Protein AF-A0A935UN39-F1 (afdb_monomer_lite)

Structure (mmCIF, N/CA/C/O backbone):
data_AF-A0A935UN39-F1
#
_entry.id   AF-A0A935UN39-F1
#
loop_
_atom_site.group_PDB
_atom_site.id
_atom_site.type_symbol
_atom_site.label_atom_id
_atom_site.label_alt_id
_atom_site.label_comp_id
_atom_site.label_asym_id
_atom_site.label_entity_id
_atom_site.label_seq_id
_atom_site.pdbx_PDB_ins_code
_atom_site.Cartn_x
_atom_site.Cartn_y
_atom_site.Cartn_z
_atom_site.occupancy
_atom_site.B_iso_or_equiv
_atom_site.auth_seq_id
_atom_site.auth_comp_id
_atom_site.auth_asym_id
_atom_site.auth_atom_id
_atom_site.pdbx_PDB_model_num
ATOM 1 N N . MET A 1 1 ? -9.196 13.225 15.434 1.00 46.97 1 MET A N 1
ATOM 2 C CA . MET A 1 1 ? -9.357 11.767 15.256 1.00 46.97 1 MET A CA 1
ATOM 3 C C . MET A 1 1 ? -9.999 11.229 16.526 1.00 46.97 1 MET A C 1
ATOM 5 O O . MET A 1 1 ? -9.312 11.095 17.531 1.00 46.97 1 MET A O 1
ATOM 9 N N . SER A 1 2 ? -11.322 11.069 16.525 1.00 36.28 2 SER A N 1
ATOM 10 C CA . SER A 1 2 ? -12.083 10.578 17.681 1.00 36.28 2 SER A CA 1
ATOM 11 C C . SER A 1 2 ? -11.952 9.056 17.777 1.00 36.28 2 SER A C 1
ATOM 13 O O . SER A 1 2 ? -11.966 8.368 16.763 1.00 36.28 2 SER A O 1
ATOM 15 N N . GLY A 1 3 ? -11.770 8.533 18.991 1.00 50.97 3 GLY A N 1
ATOM 16 C CA . GLY A 1 3 ? -11.340 7.156 19.277 1.00 50.97 3 GLY A CA 1
ATOM 17 C C . GLY A 1 3 ? -12.344 6.027 19.003 1.00 50.97 3 GLY A C 1
ATOM 18 O O . GLY A 1 3 ? -12.228 4.984 19.638 1.00 50.97 3 GLY A O 1
ATOM 19 N N . THR A 1 4 ? -13.304 6.213 18.097 1.00 61.84 4 THR A N 1
ATOM 20 C CA . THR A 1 4 ? -14.332 5.216 17.738 1.00 61.84 4 THR A CA 1
ATOM 21 C C . THR A 1 4 ? -14.426 4.920 16.244 1.00 61.84 4 THR A C 1
ATOM 23 O O . THR A 1 4 ? -15.093 3.958 15.878 1.00 61.84 4 THR A O 1
ATOM 26 N N . ASP A 1 5 ? -13.747 5.685 15.388 1.00 87.81 5 ASP A N 1
ATOM 27 C CA . ASP A 1 5 ? -13.796 5.450 13.945 1.00 87.81 5 ASP A CA 1
ATOM 28 C C . ASP A 1 5 ? -12.646 4.533 13.518 1.00 87.81 5 ASP A C 1
ATOM 30 O O . ASP A 1 5 ? -11.470 4.789 13.804 1.00 87.81 5 ASP A O 1
ATOM 34 N N . HIS A 1 6 ? -12.998 3.431 12.856 1.00 92.88 6 HIS A N 1
ATOM 35 C CA . HIS A 1 6 ? -12.035 2.544 12.215 1.00 92.88 6 HIS A CA 1
ATOM 36 C C . HIS A 1 6 ? -11.387 3.264 11.017 1.00 92.88 6 HIS A C 1
ATOM 38 O O . HIS A 1 6 ? -12.080 4.008 10.316 1.00 92.88 6 HIS A O 1
ATOM 44 N N . PRO A 1 7 ? -10.081 3.062 10.751 1.00 94.12 7 PRO A N 1
ATOM 45 C CA . PRO A 1 7 ? -9.471 3.514 9.507 1.00 94.12 7 PRO A CA 1
ATOM 46 C C . PRO A 1 7 ? -10.233 2.930 8.316 1.00 94.12 7 PRO A C 1
ATOM 48 O O . PRO A 1 7 ? -10.644 1.772 8.350 1.00 94.12 7 PRO A O 1
ATOM 51 N N . THR A 1 8 ? -10.420 3.720 7.264 1.00 95.62 8 THR A N 1
ATOM 52 C CA . THR A 1 8 ? -11.003 3.211 6.020 1.00 95.62 8 THR A CA 1
ATOM 53 C C . THR A 1 8 ? -10.043 2.228 5.347 1.00 95.62 8 THR A C 1
ATOM 55 O O . THR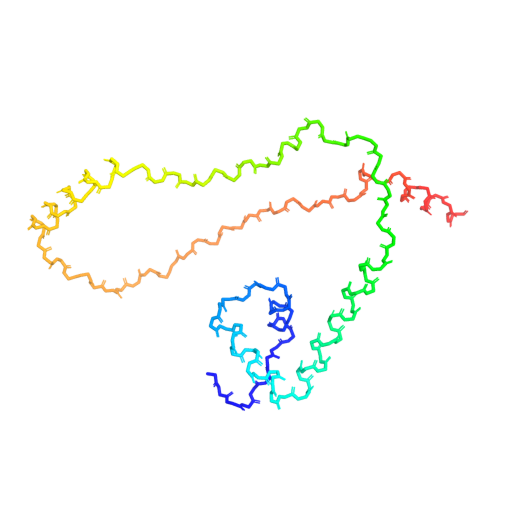 A 1 8 ? -8.828 2.296 5.556 1.00 95.62 8 THR A O 1
ATOM 58 N N . GLY A 1 9 ? -10.575 1.337 4.504 1.00 93.75 9 GLY A N 1
ATOM 59 C CA . GLY A 1 9 ? -9.769 0.343 3.784 1.00 93.75 9 GLY A CA 1
ATOM 60 C C . GLY A 1 9 ? -8.620 0.966 2.983 1.00 93.75 9 GLY A C 1
ATOM 61 O O . GLY A 1 9 ? -7.487 0.501 3.076 1.00 93.75 9 GLY A O 1
ATOM 62 N N . ASP A 1 10 ? -8.869 2.088 2.299 1.00 96.38 10 ASP A N 1
ATOM 63 C CA . ASP A 1 10 ? -7.839 2.815 1.538 1.00 96.38 10 ASP A CA 1
ATOM 64 C C . ASP A 1 10 ? -6.679 3.287 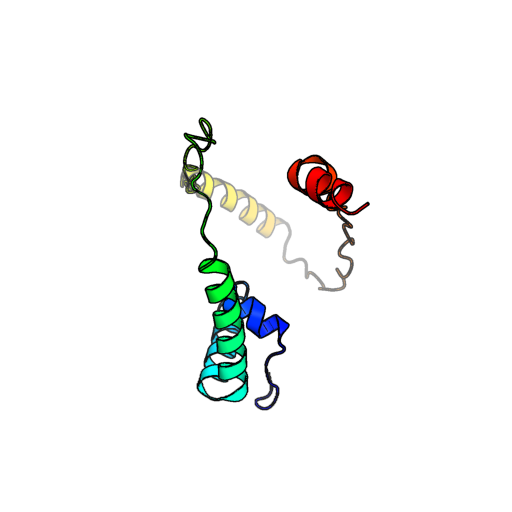2.433 1.00 96.38 10 ASP A C 1
ATOM 66 O O . ASP A 1 10 ? -5.516 3.250 2.038 1.00 96.38 10 ASP A O 1
ATOM 70 N N . VAL A 1 11 ? -6.974 3.691 3.675 1.00 96.94 11 VAL A N 1
ATOM 71 C CA . VAL A 1 11 ? -5.953 4.121 4.643 1.00 96.94 11 VAL A CA 1
ATOM 72 C C . VAL A 1 11 ? -5.139 2.930 5.150 1.00 96.94 11 VAL A C 1
ATOM 74 O O . VAL A 1 11 ? -3.930 3.062 5.341 1.00 96.94 11 VAL A O 1
ATOM 77 N N . LEU A 1 12 ? -5.759 1.762 5.350 1.00 97.00 12 LEU A N 1
ATOM 78 C CA . LEU A 1 12 ? -5.039 0.531 5.704 1.00 97.00 12 LEU A CA 1
ATOM 79 C C . LEU A 1 12 ? -4.135 0.049 4.561 1.00 97.00 12 LEU A C 1
ATOM 81 O O . LEU A 1 12 ? -3.012 -0.388 4.819 1.00 97.00 12 LEU A O 1
ATOM 85 N N . GLN A 1 13 ? -4.588 0.175 3.312 1.00 97.06 13 GLN A N 1
ATOM 86 C CA . GLN A 1 13 ? -3.771 -0.107 2.130 1.00 97.06 13 GLN A CA 1
ATOM 87 C C . GLN A 1 13 ? -2.581 0.851 2.039 1.00 97.06 13 GLN A C 1
ATOM 89 O O . GLN A 1 13 ? -1.442 0.390 2.045 1.00 97.06 13 GLN A O 1
ATOM 94 N N . ALA A 1 14 ? -2.822 2.165 2.097 1.00 97.19 14 ALA A N 1
ATOM 95 C CA . ALA A 1 14 ? -1.761 3.174 2.091 1.00 97.19 14 ALA A CA 1
ATOM 96 C C . ALA A 1 14 ? -0.759 2.975 3.243 1.00 97.19 14 ALA A C 1
ATOM 98 O O . ALA A 1 14 ? 0.446 3.152 3.069 1.00 97.19 14 ALA A O 1
ATOM 99 N N . TYR A 1 15 ? -1.231 2.557 4.424 1.00 97.94 15 TYR A N 1
ATOM 100 C CA . TYR A 1 15 ? -0.359 2.184 5.537 1.00 97.94 15 TYR A CA 1
ATOM 101 C C . TYR A 1 15 ? 0.537 0.983 5.191 1.00 97.94 15 TYR A C 1
ATOM 103 O O . TYR A 1 15 ? 1.743 1.033 5.430 1.00 97.94 15 TYR A O 1
ATOM 111 N N . ARG A 1 16 ? -0.026 -0.078 4.597 1.00 97.25 16 ARG A N 1
ATOM 112 C CA . ARG A 1 16 ? 0.698 -1.297 4.189 1.00 97.25 16 ARG A CA 1
ATOM 113 C C . ARG A 1 16 ? 1.668 -1.060 3.027 1.00 97.25 16 ARG A C 1
ATOM 115 O O . ARG A 1 16 ? 2.691 -1.742 2.944 1.00 97.25 16 ARG A O 1
ATOM 122 N N . ASP A 1 17 ? 1.358 -0.121 2.140 1.00 96.44 17 ASP A N 1
ATOM 123 C CA . ASP A 1 17 ? 2.230 0.312 1.044 1.00 96.44 17 ASP A CA 1
ATOM 124 C C . ASP A 1 17 ? 3.311 1.316 1.496 1.00 96.44 17 ASP A C 1
ATOM 126 O O . ASP A 1 17 ? 4.282 1.538 0.776 1.00 96.44 17 ASP A O 1
ATOM 130 N N . GLY A 1 18 ? 3.209 1.859 2.717 1.00 97.38 18 GLY A N 1
ATOM 131 C CA . GLY A 1 18 ? 4.166 2.830 3.258 1.00 97.38 18 GLY A CA 1
ATOM 132 C C . GLY A 1 18 ? 3.985 4.248 2.707 1.00 97.38 18 GLY A C 1
ATOM 133 O O . GLY A 1 18 ? 4.923 5.041 2.736 1.00 97.38 18 GLY A O 1
ATOM 134 N N . GLU A 1 19 ? 2.792 4.569 2.209 1.00 98.12 19 GLU A N 1
ATOM 135 C CA . GLU A 1 19 ? 2.460 5.845 1.559 1.00 98.12 19 GLU A CA 1
ATOM 136 C C . GLU A 1 19 ? 1.931 6.907 2.536 1.00 98.12 19 GLU A C 1
ATOM 138 O O . GLU A 1 19 ? 1.711 8.058 2.160 1.00 98.12 19 GLU A O 1
ATOM 143 N N . LEU A 1 20 ? 1.717 6.541 3.803 1.00 96.94 20 LEU A N 1
ATOM 144 C CA . LEU A 1 20 ? 1.279 7.480 4.831 1.00 96.94 20 LEU A CA 1
ATOM 145 C C . LEU A 1 20 ? 2.447 8.274 5.422 1.00 96.94 20 LEU A C 1
ATOM 147 O O . LEU A 1 20 ? 3.509 7.730 5.722 1.00 96.94 20 LEU A O 1
ATOM 151 N N . GLU A 1 21 ? 2.190 9.549 5.717 1.00 97.06 21 GLU A N 1
ATOM 152 C CA . GLU A 1 21 ? 3.073 10.371 6.548 1.00 97.06 21 GLU A CA 1
ATOM 153 C C . GLU A 1 21 ? 3.335 9.701 7.915 1.00 97.06 21 GLU A C 1
ATOM 155 O O . GLU A 1 21 ? 2.423 9.082 8.484 1.00 97.06 21 GLU A O 1
ATOM 160 N N . PRO A 1 22 ? 4.534 9.857 8.513 1.00 96.69 22 PRO A N 1
ATOM 161 C CA . PRO A 1 22 ? 4.927 9.110 9.712 1.00 96.69 22 PRO A CA 1
ATOM 162 C C . PRO A 1 22 ? 3.967 9.261 10.900 1.00 96.69 22 PRO A C 1
ATOM 164 O O . PRO A 1 22 ? 3.724 8.307 11.641 1.00 96.69 22 PRO A O 1
ATOM 167 N N . SER A 1 23 ? 3.391 10.451 11.081 1.00 93.25 23 SER A N 1
ATOM 168 C CA . SER A 1 23 ? 2.424 10.729 12.149 1.00 93.25 23 SER A CA 1
ATOM 169 C C . SER A 1 23 ? 1.097 9.989 11.945 1.00 93.25 23 SER A C 1
ATOM 171 O O . SER A 1 23 ? 0.540 9.445 12.901 1.00 93.25 23 SER A O 1
ATOM 173 N N . ALA A 1 24 ? 0.610 9.913 10.703 1.00 94.06 24 ALA A N 1
ATOM 174 C CA . ALA A 1 24 ? -0.595 9.172 10.346 1.00 94.06 24 ALA A CA 1
ATOM 175 C C . ALA A 1 24 ? -0.364 7.658 10.457 1.00 94.06 24 ALA A C 1
ATOM 177 O O . ALA A 1 24 ? -1.180 6.953 11.057 1.00 94.06 24 ALA A O 1
ATOM 178 N N . ALA A 1 25 ? 0.784 7.172 9.974 1.00 97.00 25 ALA A N 1
ATOM 179 C CA . ALA A 1 25 ? 1.181 5.772 10.092 1.00 97.00 25 ALA A CA 1
ATOM 180 C C . ALA A 1 25 ? 1.258 5.319 11.560 1.00 97.00 25 ALA A C 1
ATOM 182 O O . ALA A 1 25 ? 0.747 4.254 11.908 1.00 97.00 25 ALA A O 1
ATOM 183 N N . ALA A 1 26 ? 1.820 6.148 12.448 1.00 96.88 26 ALA A N 1
ATOM 184 C CA . ALA A 1 26 ? 1.856 5.867 13.883 1.00 96.88 26 ALA A CA 1
ATOM 185 C C . ALA A 1 26 ? 0.447 5.766 14.498 1.00 96.88 26 ALA A C 1
ATOM 187 O O . ALA A 1 26 ? 0.198 4.903 15.342 1.00 96.88 26 ALA A O 1
ATOM 188 N N . GLY A 1 27 ? -0.492 6.608 14.052 1.00 95.69 27 GLY A N 1
ATOM 189 C CA . GLY A 1 27 ? -1.893 6.549 14.474 1.00 95.69 27 GLY A CA 1
ATOM 190 C C . GLY A 1 27 ? -2.581 5.242 14.067 1.00 95.69 27 GLY A C 1
ATOM 191 O O . GLY A 1 27 ? -3.209 4.590 14.906 1.00 95.69 27 GLY A O 1
ATOM 192 N N . VAL A 1 28 ? -2.414 4.827 12.807 1.00 96.56 28 VAL A N 1
ATOM 193 C CA . VAL A 1 28 ? -2.953 3.558 12.286 1.00 96.56 28 VAL A CA 1
ATOM 194 C C . VAL A 1 28 ? -2.326 2.362 13.006 1.00 96.56 28 VAL A C 1
ATOM 196 O O . VAL A 1 28 ? -3.052 1.472 13.455 1.00 96.56 28 VAL A O 1
ATOM 199 N N . ALA A 1 29 ? -1.007 2.375 13.216 1.00 97.12 29 ALA A N 1
ATOM 200 C CA . ALA A 1 29 ? -0.298 1.334 13.958 1.00 97.12 29 ALA A CA 1
ATOM 201 C C . ALA A 1 29 ? -0.821 1.204 15.399 1.00 97.12 29 ALA A C 1
ATOM 203 O O . ALA A 1 29 ? -1.132 0.106 15.865 1.00 97.12 29 ALA A O 1
ATOM 204 N N . ALA A 1 30 ? -0.994 2.332 16.097 1.00 96.31 30 ALA A N 1
ATOM 205 C CA . ALA A 1 30 ? -1.541 2.350 17.449 1.00 96.31 30 ALA A CA 1
ATOM 206 C C . ALA A 1 30 ? -2.991 1.832 17.501 1.00 96.31 30 ALA A C 1
ATOM 208 O O . ALA A 1 30 ? -3.367 1.164 18.467 1.00 96.31 30 ALA A O 1
ATOM 209 N N . HIS A 1 31 ? -3.803 2.124 16.478 1.00 95.81 31 HIS A N 1
ATOM 210 C CA . HIS A 1 31 ? -5.161 1.596 16.361 1.00 95.81 31 HIS A CA 1
ATOM 211 C C . HIS A 1 31 ? -5.157 0.075 16.133 1.00 95.81 31 HIS A C 1
ATOM 213 O O . HIS A 1 31 ? -5.819 -0.643 16.880 1.00 95.81 31 HIS A O 1
ATOM 219 N N . CYS A 1 32 ? -4.364 -0.440 15.188 1.00 95.88 32 CYS A N 1
ATOM 220 C CA . CYS A 1 32 ? -4.243 -1.884 14.917 1.00 95.88 32 CYS A CA 1
ATOM 221 C C . CYS A 1 32 ? -3.665 -2.670 16.112 1.00 95.88 32 CYS A C 1
ATOM 223 O O . CYS A 1 32 ? -3.978 -3.847 16.320 1.00 95.88 32 CYS A O 1
ATOM 225 N N . GLY A 1 33 ? -2.873 -2.007 16.961 1.00 96.06 33 GLY A N 1
ATOM 226 C CA . GLY A 1 33 ? -2.416 -2.560 18.236 1.00 96.06 33 GLY A CA 1
ATOM 227 C C . GLY A 1 33 ? -3.548 -2.837 19.234 1.00 96.06 33 GLY A C 1
ATOM 228 O O . GLY A 1 33 ? -3.414 -3.724 20.072 1.00 96.06 33 GLY A O 1
ATOM 229 N N . ARG A 1 34 ? -4.684 -2.132 19.131 1.00 95.56 34 ARG A N 1
ATOM 230 C CA . ARG A 1 34 ? -5.826 -2.255 20.059 1.00 95.56 34 ARG A CA 1
ATOM 231 C C . ARG A 1 34 ? -7.094 -2.838 19.431 1.00 95.56 34 ARG A C 1
ATOM 233 O O . ARG A 1 34 ? -7.945 -3.326 20.164 1.00 95.56 34 ARG A O 1
ATOM 240 N N . CYS A 1 35 ? -7.232 -2.782 18.109 1.00 96.88 35 CYS A N 1
ATOM 241 C CA . CYS A 1 35 ? -8.413 -3.243 17.387 1.00 96.88 35 CYS A CA 1
ATOM 242 C C . CYS A 1 35 ? -8.128 -4.535 16.612 1.00 96.88 35 CYS A C 1
ATOM 244 O O . CYS A 1 35 ? -7.353 -4.531 15.655 1.00 96.88 35 CYS A O 1
ATOM 246 N N . GLU A 1 36 ? -8.792 -5.627 16.996 1.00 96.81 36 GLU A N 1
ATOM 247 C CA . GLU A 1 36 ? -8.639 -6.932 16.338 1.00 96.81 36 GLU A CA 1
ATOM 248 C C . GLU A 1 36 ? -9.171 -6.930 14.897 1.00 96.81 36 GLU A C 1
ATOM 250 O O . GLU A 1 36 ? -8.547 -7.508 14.014 1.00 96.81 36 GLU A O 1
ATOM 255 N N . ALA A 1 37 ? -10.279 -6.225 14.634 1.00 96.00 37 ALA A N 1
ATOM 256 C CA . ALA A 1 37 ? -10.879 -6.156 13.300 1.00 96.00 37 ALA A CA 1
ATOM 257 C C . ALA A 1 37 ? -9.922 -5.528 12.272 1.00 96.00 37 ALA A C 1
ATOM 259 O O . ALA A 1 37 ? -9.628 -6.141 11.250 1.00 96.00 37 ALA A O 1
ATOM 260 N N . CYS A 1 38 ? -9.353 -4.359 12.590 1.00 97.06 38 CYS A N 1
ATOM 261 C CA . CYS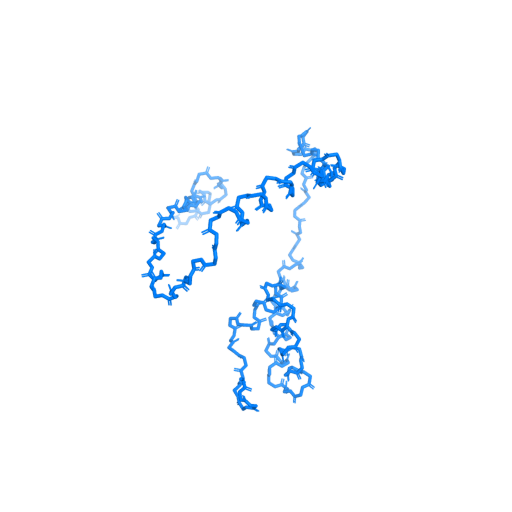 A 1 38 ? -8.388 -3.685 11.713 1.00 97.06 38 CYS A CA 1
ATOM 262 C C . CYS A 1 38 ? -7.101 -4.496 11.530 1.00 97.06 38 CYS A C 1
ATOM 264 O O . CYS A 1 38 ? -6.496 -4.474 10.461 1.00 97.06 38 CYS A O 1
ATOM 266 N N . ARG A 1 39 ? -6.676 -5.237 12.562 1.00 97.19 39 ARG A N 1
ATOM 267 C CA . ARG A 1 39 ? -5.516 -6.130 12.465 1.00 97.19 39 ARG A CA 1
ATOM 268 C C . ARG A 1 39 ? -5.786 -7.311 11.533 1.00 97.19 39 ARG A C 1
ATOM 270 O O . ARG A 1 39 ? -4.910 -7.669 10.750 1.00 97.19 39 ARG A O 1
ATOM 277 N N . SER A 1 40 ? -6.980 -7.901 11.610 1.00 97.75 40 SER A N 1
ATOM 278 C CA . SER A 1 40 ? -7.396 -8.980 10.711 1.00 97.75 40 SER A CA 1
ATOM 279 C C . SER A 1 40 ? -7.431 -8.500 9.263 1.00 97.75 40 SER A C 1
ATOM 281 O O . SER A 1 40 ? -6.843 -9.144 8.400 1.00 97.75 40 SER A O 1
ATOM 283 N N . GLU A 1 41 ? -8.040 -7.341 9.011 1.00 97.12 41 GLU A N 1
ATOM 284 C CA . GLU A 1 41 ? -8.120 -6.752 7.671 1.00 97.12 41 GLU A CA 1
ATOM 285 C C . GLU A 1 41 ? -6.727 -6.475 7.086 1.00 97.12 41 GLU A C 1
ATOM 287 O O . GLU A 1 41 ? -6.435 -6.842 5.948 1.00 97.12 41 GLU A O 1
ATOM 292 N N . LEU A 1 42 ? -5.815 -5.926 7.893 1.00 97.38 42 LEU A N 1
ATOM 293 C CA . LEU A 1 42 ? -4.430 -5.717 7.481 1.00 97.38 42 LEU A CA 1
ATOM 294 C C . LEU A 1 42 ? -3.704 -7.039 7.171 1.00 97.38 42 LEU A C 1
ATOM 296 O O . LEU A 1 42 ? -2.983 -7.131 6.178 1.00 97.38 42 LEU A O 1
ATOM 300 N N . SER A 1 43 ? -3.933 -8.088 7.966 1.00 97.38 43 SER A N 1
ATOM 301 C CA . SER A 1 43 ? -3.368 -9.419 7.708 1.00 97.38 43 SER A CA 1
ATOM 302 C C . SER A 1 43 ? -3.906 -10.054 6.420 1.00 97.38 43 SER A C 1
ATOM 304 O O . SER A 1 43 ? -3.176 -10.763 5.716 1.00 97.38 43 SER A O 1
ATOM 306 N N . ASP A 1 44 ? -5.170 -9.793 6.086 1.00 97.06 44 ASP A N 1
ATOM 307 C CA . ASP A 1 44 ? -5.781 -10.247 4.840 1.00 97.06 44 ASP A CA 1
ATOM 308 C C . ASP A 1 44 ? -5.134 -9.557 3.630 1.00 97.06 44 ASP A C 1
ATOM 310 O O . ASP A 1 44 ? -4.766 -10.240 2.669 1.00 97.06 44 ASP A O 1
ATOM 314 N N . LEU A 1 45 ? -4.879 -8.244 3.710 1.00 96.19 45 LEU A N 1
ATOM 315 C CA . LEU A 1 45 ? -4.119 -7.507 2.691 1.00 96.19 45 LEU A CA 1
ATOM 316 C C . LEU A 1 45 ? -2.708 -8.094 2.500 1.00 96.19 45 LEU A C 1
ATOM 318 O O . LEU A 1 45 ? -2.284 -8.359 1.373 1.00 96.19 45 LEU A O 1
ATOM 322 N N . GLU A 1 46 ? -1.989 -8.375 3.589 1.00 95.38 46 GLU A N 1
ATOM 323 C CA . GLU A 1 46 ? -0.668 -9.020 3.536 1.00 95.38 46 GLU A CA 1
ATOM 324 C C . GLU A 1 46 ? -0.718 -10.430 2.933 1.00 95.38 46 GLU A C 1
ATOM 326 O O . GLU A 1 46 ? 0.239 -10.885 2.298 1.00 95.38 46 GLU A O 1
ATOM 331 N N . ARG A 1 47 ? -1.810 -11.171 3.148 1.00 95.81 47 ARG A N 1
ATOM 332 C CA . ARG A 1 47 ? -1.990 -12.505 2.563 1.00 95.81 47 ARG A CA 1
ATOM 333 C C . ARG A 1 47 ? -2.111 -12.424 1.047 1.00 95.81 47 ARG A C 1
ATOM 335 O O . ARG A 1 47 ? -1.474 -13.222 0.365 1.00 95.81 47 ARG A O 1
ATOM 342 N N . VAL A 1 48 ? -2.860 -11.454 0.525 1.00 93.62 48 VAL A N 1
ATOM 343 C CA . VAL A 1 48 ? -2.975 -11.232 -0.924 1.00 93.62 48 VAL A CA 1
ATOM 344 C C . VAL A 1 48 ? -1.605 -10.938 -1.534 1.00 93.62 48 VAL A C 1
ATOM 346 O O . VAL A 1 48 ? -1.219 -11.583 -2.506 1.00 93.62 48 VAL A O 1
ATOM 349 N N . VAL A 1 49 ? -0.830 -10.033 -0.929 1.00 91.31 49 VAL A N 1
ATOM 350 C CA . VAL A 1 49 ? 0.519 -9.693 -1.412 1.00 91.31 49 VAL A CA 1
ATOM 351 C C . VAL A 1 49 ? 1.441 -10.911 -1.407 1.00 91.31 49 VAL A C 1
ATOM 353 O O . VAL A 1 49 ? 2.158 -11.139 -2.381 1.00 91.31 49 VAL A O 1
ATOM 356 N N . ARG A 1 50 ? 1.401 -11.731 -0.350 1.00 91.25 50 ARG A N 1
ATOM 357 C CA . ARG A 1 50 ? 2.177 -12.980 -0.287 1.00 91.25 50 ARG A CA 1
ATOM 358 C C . ARG A 1 50 ? 1.821 -13.934 -1.421 1.00 91.25 50 ARG A C 1
ATOM 360 O O . ARG A 1 50 ? 2.718 -14.370 -2.129 1.00 91.25 50 ARG A O 1
ATOM 367 N N . LEU A 1 51 ? 0.531 -14.170 -1.660 1.00 92.00 51 LEU A N 1
ATOM 368 C CA . LEU A 1 51 ? 0.080 -15.033 -2.757 1.00 92.00 51 LEU A CA 1
ATOM 369 C C . LEU A 1 51 ? 0.553 -14.534 -4.128 1.00 92.00 51 LEU A C 1
ATOM 371 O O . LEU A 1 51 ? 0.915 -15.340 -4.980 1.00 92.00 51 LEU A O 1
ATOM 375 N N . LEU A 1 52 ? 0.568 -13.215 -4.340 1.00 89.56 52 LEU A N 1
ATOM 376 C CA . LEU A 1 52 ? 1.078 -12.614 -5.575 1.00 89.56 52 LEU A CA 1
ATOM 377 C C . LEU A 1 52 ? 2.603 -12.720 -5.691 1.00 89.56 52 LEU A C 1
ATOM 379 O O . LEU A 1 52 ? 3.120 -12.890 -6.791 1.00 89.56 52 LEU A O 1
ATOM 383 N N . THR A 1 53 ? 3.317 -12.638 -4.571 1.00 87.06 53 THR A N 1
ATOM 384 C CA . THR A 1 53 ? 4.785 -12.731 -4.529 1.00 87.06 53 THR A CA 1
ATOM 385 C C . THR A 1 53 ? 5.268 -14.174 -4.705 1.00 87.06 53 THR A C 1
ATOM 387 O O . THR A 1 53 ? 6.347 -14.399 -5.247 1.00 87.06 53 THR A O 1
ATOM 390 N N . ASP A 1 54 ? 4.452 -15.154 -4.312 1.00 85.94 54 ASP A N 1
ATOM 391 C CA . ASP A 1 54 ? 4.721 -16.585 -4.501 1.00 85.94 54 ASP A CA 1
ATOM 392 C C . ASP A 1 54 ? 4.561 -17.042 -5.964 1.00 85.94 54 ASP A C 1
ATOM 394 O O . ASP A 1 54 ? 4.969 -18.151 -6.331 1.00 85.94 54 ASP A O 1
ATOM 398 N N . VAL A 1 55 ? 3.991 -16.203 -6.836 1.00 85.50 55 VAL A N 1
ATOM 399 C CA . VAL A 1 55 ? 3.955 -16.478 -8.274 1.00 85.50 55 VAL A CA 1
ATOM 400 C C . VAL A 1 55 ? 5.389 -16.474 -8.799 1.00 85.50 55 VAL A C 1
ATOM 402 O O . VAL A 1 55 ? 6.115 -15.500 -8.626 1.00 85.50 55 VAL A O 1
ATOM 405 N N . ARG A 1 56 ? 5.804 -17.569 -9.456 1.00 74.75 56 ARG A N 1
ATOM 406 C CA . ARG A 1 56 ? 7.162 -17.712 -10.007 1.00 74.75 56 ARG A CA 1
ATOM 407 C C . ARG A 1 56 ? 7.554 -16.472 -10.806 1.00 74.75 56 ARG A C 1
ATOM 409 O O . ARG A 1 56 ? 7.055 -16.260 -11.911 1.00 74.75 56 ARG A O 1
ATOM 416 N N . THR A 1 57 ? 8.513 -15.720 -10.277 1.00 75.31 57 THR A N 1
ATOM 417 C CA . THR A 1 57 ? 9.214 -14.690 -11.035 1.00 75.31 57 THR A CA 1
ATOM 418 C C . THR A 1 57 ? 9.850 -15.358 -12.255 1.00 75.31 57 THR A C 1
ATOM 420 O O . THR A 1 57 ? 10.610 -16.317 -12.085 1.00 75.31 57 THR A O 1
ATOM 423 N N . PRO A 1 58 ? 9.539 -14.918 -13.486 1.00 74.19 58 PRO A N 1
ATOM 424 C CA . PRO A 1 58 ? 10.169 -15.477 -14.671 1.00 74.19 58 PRO A CA 1
ATOM 425 C C . PRO A 1 58 ? 11.684 -15.265 -14.591 1.00 74.19 58 PRO A C 1
ATOM 427 O O . PRO A 1 58 ? 12.145 -14.190 -14.201 1.00 74.19 58 PRO A O 1
ATOM 430 N N . GLU A 1 59 ? 12.465 -16.277 -14.976 1.00 76.38 59 GLU A N 1
ATOM 431 C CA . GLU A 1 59 ? 13.902 -16.094 -15.166 1.00 76.38 59 GLU A CA 1
ATOM 432 C C . GLU A 1 59 ? 14.111 -15.029 -16.242 1.00 76.38 59 GLU A C 1
ATOM 434 O O . GLU A 1 59 ? 13.731 -15.201 -17.402 1.00 76.38 59 GLU A O 1
ATOM 439 N N . LEU A 1 60 ? 14.690 -13.898 -15.841 1.00 72.94 60 LEU A N 1
ATOM 440 C CA . LEU A 1 60 ? 15.052 -12.838 -16.766 1.00 72.94 60 LEU A CA 1
ATOM 441 C C . LEU A 1 60 ? 16.139 -13.379 -17.708 1.00 72.94 60 LEU A C 1
ATOM 443 O O . LEU A 1 60 ? 17.216 -13.760 -17.236 1.00 72.94 60 LEU A O 1
ATOM 447 N N . PRO A 1 61 ? 15.910 -13.409 -19.032 1.00 71.00 61 PRO A N 1
ATOM 448 C CA . PRO A 1 61 ? 16.973 -13.731 -19.972 1.00 71.00 61 PRO A CA 1
ATOM 449 C C . PRO A 1 61 ? 18.130 -12.719 -19.846 1.00 71.00 61 PRO A C 1
ATOM 451 O O . PRO A 1 61 ? 17.948 -11.585 -19.399 1.00 71.00 61 PRO A O 1
ATOM 454 N N . ARG A 1 62 ? 19.344 -13.159 -20.213 1.00 67.81 62 ARG A N 1
ATOM 455 C CA . ARG A 1 62 ? 20.632 -12.429 -20.122 1.00 67.81 62 ARG A CA 1
ATOM 456 C C . ARG A 1 62 ? 20.541 -10.946 -20.556 1.00 67.81 62 ARG A C 1
ATOM 458 O O . ARG A 1 62 ? 19.700 -10.591 -21.374 1.00 67.81 62 ARG A O 1
ATOM 465 N N . PRO A 1 63 ? 21.448 -10.087 -20.050 1.00 64.38 63 PRO A N 1
ATOM 466 C CA . PRO A 1 63 ? 21.116 -8.791 -19.462 1.00 64.38 63 PRO A CA 1
ATOM 467 C C . PRO A 1 63 ? 20.211 -7.943 -20.360 1.00 64.38 63 PRO A C 1
ATOM 469 O O . PRO A 1 63 ? 20.660 -7.334 -21.329 1.00 64.38 63 PRO A O 1
ATOM 472 N N . VAL A 1 64 ? 18.944 -7.829 -19.958 1.00 59.41 64 VAL A N 1
ATOM 473 C CA . VAL A 1 64 ? 17.948 -6.943 -20.586 1.00 59.41 64 VAL A CA 1
ATOM 474 C C . VAL A 1 64 ? 18.367 -5.463 -20.495 1.00 59.41 64 VAL A C 1
ATOM 476 O O . VAL A 1 64 ? 17.866 -4.619 -21.233 1.00 59.41 64 VAL A O 1
ATOM 479 N N . TRP A 1 65 ? 19.352 -5.131 -19.651 1.00 58.56 65 TRP A N 1
ATOM 480 C CA . TRP A 1 65 ? 19.791 -3.758 -19.435 1.00 58.56 65 TRP A CA 1
ATOM 481 C C . TRP A 1 65 ? 21.315 -3.572 -19.478 1.00 58.56 65 TRP A C 1
ATOM 483 O O . TRP A 1 65 ? 21.946 -3.437 -18.433 1.00 58.56 65 TRP A O 1
ATOM 493 N N . PRO A 1 66 ? 21.922 -3.376 -20.662 1.00 59.72 66 PRO A N 1
ATOM 494 C CA . PRO A 1 66 ? 23.269 -2.798 -20.761 1.00 59.72 66 PRO A CA 1
ATOM 495 C C . PRO A 1 66 ? 23.355 -1.368 -20.184 1.00 59.72 66 PRO A C 1
ATOM 497 O O . PRO A 1 66 ? 24.441 -0.807 -20.051 1.00 59.72 66 PRO A O 1
ATOM 500 N N . ARG A 1 67 ? 22.202 -0.742 -19.893 1.00 56.16 67 ARG A N 1
ATOM 501 C CA . ARG A 1 67 ? 22.057 0.672 -19.512 1.00 56.16 67 ARG A CA 1
ATOM 502 C C . ARG A 1 67 ? 21.398 0.931 -18.160 1.00 56.16 67 ARG A C 1
ATOM 504 O O . ARG A 1 67 ? 21.356 2.094 -17.766 1.00 56.16 67 ARG A O 1
ATOM 511 N N . VAL A 1 68 ? 20.968 -0.089 -17.413 1.00 61.81 68 VAL A N 1
ATOM 512 C CA . VAL A 1 68 ? 20.703 0.101 -15.976 1.00 61.81 68 VAL A CA 1
ATOM 513 C C . VAL A 1 68 ? 22.064 0.096 -15.307 1.00 61.81 68 VAL A C 1
ATOM 515 O O . VAL A 1 68 ? 22.520 -0.887 -14.734 1.00 61.81 68 VAL A O 1
ATOM 518 N N . ARG A 1 69 ? 22.760 1.226 -15.439 1.00 63.72 69 ARG A N 1
ATOM 519 C CA . ARG A 1 69 ? 23.708 1.594 -14.401 1.00 63.72 69 ARG A CA 1
ATOM 520 C C . ARG A 1 69 ? 22.845 1.694 -13.147 1.00 63.72 69 ARG A C 1
ATOM 522 O O . ARG A 1 69 ? 21.852 2.424 -13.223 1.00 63.72 69 ARG A O 1
ATOM 529 N N . PRO A 1 70 ? 23.139 0.968 -12.052 1.00 60.03 70 PRO A N 1
ATOM 530 C CA . PRO A 1 70 ? 22.518 1.294 -10.779 1.00 60.03 70 PRO A CA 1
ATOM 531 C C . PRO A 1 70 ? 22.716 2.793 -10.636 1.00 60.03 70 PRO A C 1
ATOM 533 O O . PRO A 1 70 ? 23.853 3.271 -10.722 1.00 60.03 70 PRO A O 1
ATOM 536 N N . GLY A 1 71 ? 21.605 3.532 -10.637 1.00 57.47 71 GLY A N 1
ATOM 537 C CA . GLY A 1 71 ? 21.655 4.976 -10.582 1.00 57.47 71 GLY A CA 1
ATOM 538 C C . GLY A 1 71 ? 22.529 5.289 -9.390 1.00 57.47 71 GLY A C 1
ATOM 539 O O . GLY A 1 71 ? 22.178 4.923 -8.272 1.00 57.47 71 GLY A O 1
ATOM 540 N N . GLN A 1 72 ? 23.703 5.880 -9.630 1.00 59.09 72 GLN A N 1
ATOM 541 C CA . GLN A 1 72 ? 24.372 6.625 -8.586 1.00 59.09 72 GLN A CA 1
ATOM 542 C C . GLN A 1 72 ? 23.298 7.590 -8.130 1.00 59.09 72 GLN A C 1
ATOM 544 O O . GLN A 1 72 ? 22.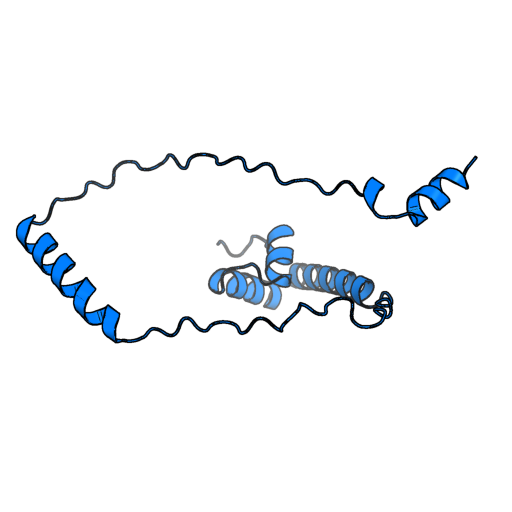967 8.530 -8.858 1.00 59.09 72 GLN A O 1
ATOM 549 N N . VAL A 1 73 ? 22.685 7.287 -6.990 1.00 55.16 73 VAL A N 1
ATOM 550 C CA . VAL A 1 73 ? 21.901 8.250 -6.252 1.00 55.16 73 VAL A CA 1
ATOM 551 C C . VAL A 1 73 ? 22.914 9.360 -6.047 1.00 55.16 73 VAL A C 1
ATOM 553 O O . VAL A 1 73 ? 23.867 9.211 -5.285 1.00 55.16 73 VAL A O 1
ATOM 556 N N . ARG A 1 74 ? 22.837 10.399 -6.886 1.00 51.72 74 ARG A N 1
ATOM 557 C CA . ARG A 1 74 ? 23.595 11.618 -6.672 1.00 51.72 74 ARG A CA 1
ATOM 558 C C . ARG A 1 74 ? 23.002 12.115 -5.377 1.00 51.72 74 ARG A C 1
ATOM 560 O O . ARG A 1 74 ? 21.954 12.752 -5.401 1.00 51.72 74 ARG A O 1
ATOM 567 N N . GLU A 1 75 ? 23.637 11.770 -4.263 1.00 60.22 75 GLU A N 1
ATOM 568 C CA . GLU A 1 75 ? 23.475 12.548 -3.054 1.00 60.22 75 GLU A CA 1
ATOM 569 C C . GLU A 1 75 ? 23.656 13.994 -3.519 1.00 60.22 75 GLU A C 1
ATOM 571 O O . GLU A 1 75 ? 24.658 14.288 -4.194 1.00 60.22 75 GLU A O 1
ATOM 576 N N . PRO A 1 76 ? 22.660 14.876 -3.336 1.00 51.06 76 PRO A N 1
ATOM 577 C CA . PRO A 1 76 ? 22.841 16.273 -3.653 1.00 51.06 76 PRO A CA 1
ATOM 578 C C . PRO A 1 76 ? 23.950 16.756 -2.726 1.00 51.06 76 PRO A C 1
ATOM 580 O O . PRO A 1 76 ? 23.719 17.074 -1.565 1.00 51.06 76 PRO A O 1
ATOM 583 N N . GLY A 1 77 ? 25.182 16.726 -3.234 1.00 50.91 77 GLY A N 1
ATOM 584 C CA . GLY A 1 77 ? 26.356 17.228 -2.556 1.00 50.91 77 GLY A CA 1
ATOM 585 C C . GLY A 1 77 ? 26.126 18.708 -2.352 1.00 50.91 77 GLY A C 1
ATOM 586 O O . GLY A 1 77 ? 26.367 19.512 -3.256 1.00 50.91 77 GLY A O 1
ATOM 587 N N . PHE A 1 78 ? 25.601 19.050 -1.182 1.00 49.66 78 PHE A N 1
ATOM 588 C CA . PHE A 1 78 ? 25.438 20.408 -0.721 1.00 49.66 78 PHE A CA 1
ATOM 589 C C . PHE A 1 78 ? 26.847 20.964 -0.522 1.00 49.66 78 PHE A C 1
ATOM 591 O O . PHE A 1 78 ? 27.447 20.855 0.543 1.00 49.66 78 PHE A O 1
ATOM 598 N N . ARG A 1 79 ? 27.440 21.475 -1.606 1.00 53.62 79 ARG A N 1
ATOM 599 C CA . ARG A 1 79 ? 28.727 22.167 -1.554 1.00 53.62 79 ARG A CA 1
ATOM 600 C C . ARG A 1 79 ? 28.470 23.439 -0.735 1.00 53.62 79 ARG A C 1
ATOM 602 O O . ARG A 1 79 ? 27.728 24.296 -1.215 1.00 53.62 79 ARG A O 1
ATOM 609 N N . PRO A 1 80 ? 29.068 23.606 0.460 1.00 47.88 80 PRO A N 1
ATOM 610 C CA . PRO A 1 80 ? 28.704 24.673 1.404 1.00 47.88 80 PRO A CA 1
ATOM 611 C C . PRO A 1 80 ? 29.029 26.092 0.902 1.00 47.88 80 PRO A C 1
ATOM 613 O O . PRO A 1 80 ? 28.688 27.075 1.550 1.00 47.88 80 PRO A O 1
ATOM 616 N N . VAL A 1 81 ? 29.650 26.222 -0.272 1.00 52.22 81 VAL A N 1
ATOM 617 C CA . VAL A 1 81 ? 30.044 27.504 -0.868 1.00 52.22 81 VAL A CA 1
ATOM 618 C C . VAL A 1 81 ? 28.837 28.337 -1.329 1.00 52.22 81 VAL A C 1
ATOM 620 O O . VAL A 1 81 ? 28.914 29.560 -1.315 1.00 52.22 81 VAL A O 1
ATOM 623 N N . PHE A 1 82 ? 27.698 27.718 -1.668 1.00 44.00 82 PHE A N 1
ATOM 624 C CA . PHE A 1 82 ? 26.494 28.456 -2.096 1.00 44.00 82 PHE A CA 1
ATOM 625 C C . PHE A 1 82 ? 25.551 28.862 -0.948 1.00 44.00 82 PHE A C 1
ATOM 627 O O . PHE A 1 82 ? 24.611 29.619 -1.178 1.00 44.00 82 PHE A O 1
ATOM 634 N N . GLY A 1 83 ? 25.791 28.406 0.288 1.00 47.66 83 GLY A N 1
ATOM 635 C CA . GLY A 1 83 ? 24.939 28.738 1.438 1.00 47.66 83 GLY A CA 1
ATOM 636 C C . GLY A 1 83 ? 25.150 30.152 1.993 1.00 47.66 83 GLY A C 1
ATOM 637 O O . GLY A 1 83 ? 24.247 30.712 2.604 1.00 47.66 83 GLY A O 1
ATOM 638 N N . VAL A 1 84 ? 26.320 30.758 1.766 1.00 49.06 84 VAL A N 1
ATOM 639 C CA . VAL A 1 84 ? 26.669 32.056 2.376 1.00 49.06 84 VAL A CA 1
ATOM 640 C C . VAL A 1 84 ? 26.183 33.241 1.532 1.00 49.06 84 VAL A C 1
ATOM 642 O O . VAL A 1 84 ? 25.791 34.270 2.078 1.00 49.06 84 VAL A O 1
ATOM 645 N N . THR A 1 85 ? 26.137 33.109 0.204 1.00 48.38 85 THR A N 1
ATOM 646 C CA . THR A 1 85 ? 25.767 34.213 -0.701 1.00 48.38 85 THR A CA 1
ATOM 647 C C . THR A 1 85 ? 24.261 34.466 -0.796 1.00 48.38 85 THR A C 1
ATOM 649 O O . THR A 1 85 ? 23.862 35.607 -1.019 1.00 48.38 85 THR A O 1
ATOM 652 N N . ALA A 1 86 ? 23.409 33.461 -0.566 1.00 50.59 86 ALA A N 1
ATOM 653 C CA . ALA A 1 86 ? 21.952 33.633 -0.627 1.00 50.59 86 ALA A CA 1
ATOM 654 C C . ALA A 1 86 ? 21.369 34.397 0.584 1.00 50.59 86 ALA A C 1
ATOM 656 O O . ALA A 1 86 ? 20.416 35.159 0.428 1.00 50.59 86 ALA A O 1
ATOM 657 N N . CYS A 1 87 ? 21.962 34.264 1.777 1.00 51.66 87 CYS A N 1
ATOM 658 C CA . CYS A 1 87 ? 21.459 34.932 2.986 1.00 51.66 87 CYS A CA 1
ATOM 659 C C . CYS A 1 87 ? 21.670 36.454 2.974 1.00 51.66 87 CYS A C 1
ATOM 661 O O . CYS A 1 87 ? 20.853 37.191 3.523 1.00 51.66 87 CYS A O 1
ATOM 663 N N . ALA A 1 88 ? 22.731 36.949 2.331 1.00 52.59 88 ALA A N 1
ATOM 664 C CA . ALA A 1 88 ? 23.054 38.375 2.363 1.00 52.59 88 ALA A CA 1
ATOM 665 C C . ALA A 1 88 ? 22.036 39.238 1.593 1.00 52.59 88 ALA A C 1
ATOM 667 O O . ALA A 1 88 ? 21.705 40.336 2.034 1.00 52.59 88 ALA A O 1
ATOM 668 N N . ILE A 1 89 ? 21.491 38.738 0.478 1.00 55.00 89 ILE A N 1
ATOM 669 C CA . ILE A 1 89 ? 20.532 39.495 -0.345 1.00 55.00 89 ILE A CA 1
ATOM 670 C C . ILE A 1 89 ? 19.148 39.539 0.321 1.00 55.00 89 ILE A C 1
ATOM 672 O O . ILE A 1 89 ? 18.524 40.599 0.362 1.00 55.00 89 ILE A O 1
ATOM 676 N N . GLY A 1 90 ? 18.685 38.423 0.897 1.00 57.16 90 GLY A N 1
ATOM 677 C CA . GLY A 1 90 ? 17.374 38.346 1.554 1.00 57.16 90 GLY A CA 1
ATOM 678 C C . GLY A 1 90 ? 17.256 39.235 2.796 1.00 57.16 90 GLY A C 1
ATOM 679 O O . GLY A 1 90 ? 16.234 39.892 2.986 1.00 57.16 90 GLY A O 1
ATOM 680 N N . VAL A 1 91 ? 18.316 39.323 3.608 1.00 60.62 91 VAL A N 1
ATOM 681 C CA . VAL A 1 91 ? 18.331 40.174 4.812 1.00 60.62 91 VAL A CA 1
ATOM 682 C C . VAL A 1 91 ? 18.328 41.662 4.445 1.00 60.62 91 VAL A C 1
ATOM 684 O O . VAL A 1 91 ? 17.599 42.437 5.059 1.00 60.62 91 VAL A O 1
ATOM 687 N N . VAL A 1 92 ? 19.073 42.068 3.411 1.00 61.97 92 VAL A N 1
ATOM 688 C CA . VAL A 1 92 ? 19.107 43.473 2.968 1.00 61.97 92 VAL A CA 1
ATOM 689 C C . VAL A 1 92 ? 17.767 43.904 2.358 1.00 61.97 92 VAL A C 1
ATOM 691 O O . VAL A 1 92 ? 17.281 44.984 2.690 1.00 61.97 92 VAL A O 1
ATOM 694 N N . LEU A 1 93 ? 17.125 43.062 1.536 1.00 59.72 93 LEU A N 1
ATOM 695 C CA . LEU A 1 93 ? 15.798 43.365 0.975 1.00 59.72 93 LEU A CA 1
ATOM 696 C C . LEU A 1 93 ? 14.694 43.397 2.047 1.00 59.72 93 LEU A C 1
ATOM 698 O O . LEU A 1 93 ? 13.832 44.273 1.998 1.00 59.72 93 LEU A O 1
ATOM 702 N N . GLY A 1 94 ? 14.735 42.494 3.032 1.00 58.28 94 GLY A N 1
ATOM 703 C CA . GLY A 1 94 ? 13.758 42.458 4.127 1.00 58.28 94 GLY A CA 1
ATOM 704 C C . GLY A 1 94 ? 13.843 43.663 5.070 1.00 58.28 94 GLY A C 1
ATOM 705 O O . GLY A 1 94 ? 12.818 44.146 5.543 1.00 58.28 94 GLY A O 1
ATOM 706 N N . ILE A 1 95 ? 15.048 44.195 5.304 1.00 66.50 95 ILE A N 1
ATOM 707 C CA . ILE A 1 95 ? 15.239 45.399 6.130 1.00 66.50 95 ILE A CA 1
ATOM 708 C C . ILE A 1 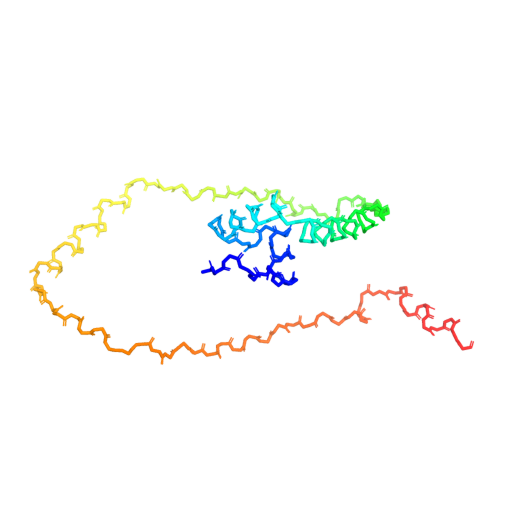95 ? 14.783 46.663 5.384 1.00 66.50 95 ILE A C 1
ATOM 710 O O . ILE A 1 95 ? 14.241 47.571 6.012 1.00 66.50 95 ILE A O 1
ATOM 714 N N . LEU A 1 96 ? 14.959 46.730 4.057 1.00 60.47 96 LEU A N 1
ATOM 715 C CA . LEU A 1 96 ? 14.620 47.931 3.284 1.00 60.47 96 LEU A CA 1
ATOM 716 C C . LEU A 1 96 ? 13.111 48.105 3.030 1.00 60.47 96 LEU A C 1
ATOM 718 O O . LEU A 1 96 ? 12.663 49.236 2.860 1.00 60.47 96 LEU A O 1
ATOM 722 N N . ILE A 1 97 ? 12.336 47.014 2.979 1.00 63.06 97 ILE A N 1
ATOM 723 C CA . ILE A 1 97 ? 10.908 47.045 2.595 1.00 63.06 97 ILE A CA 1
ATOM 724 C C . ILE A 1 97 ? 9.962 47.169 3.812 1.00 63.06 97 ILE A C 1
ATOM 726 O O . ILE A 1 97 ? 8.799 47.531 3.651 1.00 63.06 97 ILE A O 1
ATOM 730 N N . GLY A 1 98 ? 10.458 46.985 5.041 1.00 50.34 98 GLY A N 1
ATOM 731 C CA . GLY A 1 98 ? 9.646 47.092 6.260 1.00 50.34 98 GLY A CA 1
ATOM 732 C C . GLY A 1 98 ? 8.603 45.968 6.400 1.00 50.34 98 GLY A C 1
ATOM 733 O O . GLY A 1 98 ? 8.383 45.191 5.467 1.00 50.34 98 GLY A O 1
ATOM 734 N N . PRO A 1 99 ? 7.959 45.823 7.575 1.00 55.28 99 PRO A N 1
ATOM 735 C CA . PRO A 1 99 ? 6.986 44.764 7.798 1.00 55.28 99 PRO A CA 1
ATOM 736 C C . PRO A 1 99 ? 5.672 45.143 7.109 1.00 55.28 99 PRO A C 1
ATOM 738 O O . PRO A 1 99 ? 4.796 45.774 7.699 1.00 55.28 99 PRO A O 1
ATOM 741 N N . VAL A 1 100 ? 5.534 44.763 5.842 1.00 52.44 100 VAL A N 1
ATOM 742 C CA . VAL A 1 100 ? 4.234 44.738 5.173 1.00 52.44 100 VAL A CA 1
ATOM 743 C C . VAL A 1 100 ? 3.409 43.676 5.895 1.00 52.44 100 VAL A C 1
ATOM 745 O O . VAL A 1 100 ? 3.756 42.495 5.866 1.00 52.44 100 VAL A O 1
ATOM 748 N N . GLN A 1 101 ? 2.361 44.097 6.604 1.00 54.75 101 GLN A N 1
ATOM 749 C CA . GLN A 1 101 ? 1.384 43.173 7.167 1.00 54.75 101 GLN A CA 1
ATOM 750 C C . GLN A 1 101 ? 0.700 42.461 5.999 1.00 54.75 101 GLN A C 1
ATOM 752 O O . GLN A 1 101 ? -0.137 43.034 5.308 1.00 54.75 101 GLN A O 1
ATOM 757 N N . PHE A 1 102 ? 1.144 41.235 5.731 1.00 51.84 102 PHE A N 1
ATOM 758 C CA . PHE A 1 102 ? 0.518 40.343 4.770 1.00 51.84 102 PHE A CA 1
ATOM 759 C C . PHE A 1 102 ? -0.794 39.858 5.380 1.00 51.84 102 PHE A C 1
ATOM 761 O O . PHE A 1 102 ? -0.823 38.897 6.152 1.00 51.84 102 PHE A O 1
ATOM 768 N N . ASP A 1 103 ? -1.870 40.568 5.053 1.00 43.06 103 ASP A N 1
ATOM 769 C CA . ASP A 1 103 ? -3.223 40.078 5.257 1.00 43.06 103 ASP A CA 1
ATOM 770 C C . ASP A 1 103 ? -3.360 38.751 4.502 1.00 43.06 103 ASP A C 1
ATOM 772 O O . ASP A 1 103 ? -3.130 38.661 3.293 1.00 43.06 103 ASP A O 1
ATOM 776 N N . SER A 1 104 ? -3.636 37.684 5.247 1.00 54.91 104 SER A N 1
ATOM 777 C CA . SER A 1 104 ? -3.756 36.327 4.716 1.00 54.91 104 SER A CA 1
ATOM 778 C C . SER A 1 104 ? -5.181 36.096 4.227 1.00 54.91 104 SER A C 1
ATOM 780 O O . SER A 1 104 ? -5.891 35.239 4.748 1.00 54.91 104 SER A O 1
ATOM 782 N N . GLU A 1 105 ? -5.607 36.859 3.222 1.00 49.12 105 GLU A N 1
ATOM 783 C CA . GLU A 1 105 ? -6.853 36.597 2.508 1.00 49.12 105 GLU A CA 1
ATOM 784 C C . GLU A 1 105 ? -6.572 36.031 1.110 1.00 49.12 105 GLU A C 1
ATOM 786 O O . GLU A 1 105 ? -5.961 36.653 0.248 1.00 49.12 105 GLU A O 1
ATOM 791 N N . ALA A 1 106 ? -7.076 34.810 0.919 1.00 53.09 106 ALA A N 1
ATOM 792 C CA . ALA A 1 106 ? -7.354 34.149 -0.350 1.00 53.09 106 ALA A CA 1
ATOM 793 C C . ALA A 1 106 ? -6.166 33.854 -1.288 1.00 53.09 106 ALA A C 1
ATOM 795 O O . ALA A 1 106 ? -5.881 34.550 -2.257 1.00 53.09 106 ALA A O 1
ATOM 796 N N . THR A 1 107 ? -5.602 32.654 -1.143 1.00 48.97 107 THR A N 1
ATOM 797 C CA . THR A 1 107 ? -5.169 31.872 -2.313 1.00 48.97 107 THR A CA 1
ATOM 798 C C . THR A 1 107 ? -5.786 30.481 -2.223 1.00 48.97 107 THR A C 1
ATOM 800 O O . THR A 1 107 ? -5.137 29.488 -1.917 1.00 48.97 107 THR A O 1
ATOM 803 N N . SER A 1 108 ? -7.098 30.433 -2.463 1.00 53.09 108 SER A N 1
ATOM 804 C CA . SER A 1 108 ? -7.793 29.217 -2.881 1.00 53.09 108 SER A CA 1
ATOM 805 C C . SER A 1 108 ? -8.085 29.345 -4.372 1.00 53.09 108 SER A C 1
ATOM 807 O O . SER A 1 108 ? -9.125 29.856 -4.775 1.00 53.09 108 SER A O 1
ATOM 809 N N . ALA A 1 109 ? -7.105 28.961 -5.186 1.00 52.31 109 ALA A N 1
ATOM 810 C CA . ALA A 1 109 ? -7.286 28.599 -6.588 1.00 52.31 109 ALA A CA 1
ATOM 811 C C . ALA A 1 109 ? -6.034 27.843 -7.051 1.00 52.31 109 ALA A C 1
ATOM 813 O O . ALA A 1 109 ? -5.176 28.381 -7.748 1.00 52.31 109 ALA A O 1
ATOM 814 N N . ALA A 1 110 ? -5.902 26.585 -6.626 1.00 55.81 110 ALA A N 1
ATOM 815 C CA . ALA A 1 110 ? -4.997 25.663 -7.299 1.00 55.81 110 ALA A CA 1
ATOM 816 C C . ALA A 1 110 ? -5.579 25.362 -8.695 1.00 55.81 110 ALA A C 1
ATOM 818 O O . ALA A 1 110 ? -6.744 24.961 -8.781 1.00 55.81 110 ALA A O 1
ATOM 819 N N . PRO A 1 111 ? -4.830 25.551 -9.796 1.00 52.41 111 PRO A N 1
ATOM 820 C CA . PRO A 1 111 ? -5.303 25.141 -11.106 1.00 52.41 111 PRO A CA 1
ATOM 821 C C . PRO A 1 111 ? -5.336 23.611 -11.151 1.00 52.41 111 PRO A C 1
ATOM 823 O O . PRO A 1 111 ? -4.335 22.947 -10.882 1.00 52.41 111 PRO A O 1
ATOM 826 N N . ALA A 1 112 ? -6.493 23.053 -11.503 1.00 54.12 112 ALA A N 1
ATOM 827 C CA . ALA A 1 112 ? -6.650 21.642 -11.825 1.00 54.12 112 ALA A CA 1
ATOM 828 C C . ALA A 1 112 ? -5.834 21.316 -13.088 1.00 54.12 112 ALA A C 1
ATOM 830 O O . ALA A 1 112 ? -6.340 21.352 -14.211 1.00 54.12 112 ALA A O 1
ATOM 831 N N . ALA A 1 113 ? -4.544 21.028 -12.912 1.00 55.91 113 ALA A N 1
ATOM 832 C CA . ALA A 1 113 ? -3.694 20.480 -13.955 1.00 55.91 113 ALA A CA 1
ATOM 833 C C . ALA A 1 113 ? -4.143 19.039 -14.227 1.00 55.91 113 ALA A C 1
ATOM 835 O O . ALA A 1 113 ? -3.695 18.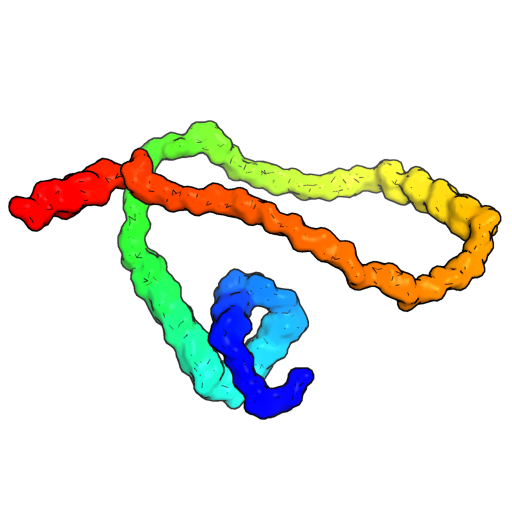084 -13.596 1.00 55.91 113 ALA A O 1
ATOM 836 N N . SER A 1 114 ? -5.080 18.899 -15.161 1.00 55.72 114 SER A N 1
ATOM 837 C CA . SER A 1 114 ? -5.517 17.608 -15.682 1.00 55.72 114 SER A CA 1
ATOM 838 C C . SER A 1 114 ? -4.432 17.085 -16.621 1.00 55.72 114 SER A C 1
ATOM 840 O O . SER A 1 114 ? -4.417 17.391 -17.811 1.00 55.72 114 SER A O 1
ATOM 842 N N . GLY A 1 115 ? -3.468 16.350 -16.070 1.00 61.88 115 GLY A N 1
ATOM 843 C CA . GLY A 1 115 ? -2.505 15.598 -16.863 1.00 61.88 115 GLY A CA 1
ATOM 844 C C . GLY A 1 115 ? -3.174 14.357 -17.447 1.00 61.88 115 GLY A C 1
ATOM 845 O O . GLY A 1 115 ? -3.666 13.507 -16.710 1.00 61.88 115 GLY A O 1
ATOM 846 N N . THR A 1 116 ? -3.193 14.229 -18.771 1.00 60.72 116 THR A N 1
ATOM 847 C CA . THR A 1 116 ? -3.576 12.982 -19.438 1.00 60.72 116 THR A CA 1
ATOM 848 C C . THR A 1 116 ? -2.471 11.954 -19.226 1.00 60.72 116 THR A C 1
ATOM 850 O O . THR A 1 116 ? -1.404 12.045 -19.836 1.00 60.72 116 THR A O 1
ATOM 853 N N . VAL A 1 117 ? -2.711 10.979 -18.354 1.00 60.69 117 VAL A N 1
ATOM 854 C CA . VAL A 1 117 ? -1.845 9.806 -18.232 1.00 60.69 117 VAL A CA 1
ATOM 855 C C . VAL A 1 117 ? -2.078 8.933 -19.460 1.00 60.69 117 VAL A C 1
ATOM 857 O O . VAL A 1 117 ? -3.213 8.560 -19.759 1.00 60.69 117 VAL A O 1
ATOM 860 N N . ALA A 1 118 ? -1.011 8.618 -20.192 1.00 62.06 118 ALA A N 1
ATOM 861 C CA . ALA A 1 118 ? -1.077 7.644 -21.269 1.00 62.06 118 ALA A CA 1
ATOM 862 C C . ALA A 1 118 ? -1.402 6.270 -20.665 1.00 62.06 118 ALA A C 1
ATOM 864 O O . ALA A 1 118 ? -0.542 5.620 -20.070 1.00 62.06 118 ALA A O 1
ATOM 865 N N . VAL A 1 119 ? -2.662 5.848 -20.788 1.00 66.81 119 VAL A N 1
ATOM 866 C CA . VAL A 1 119 ? -3.086 4.492 -20.438 1.00 66.81 119 VAL A CA 1
ATOM 867 C C . VAL A 1 119 ? -2.397 3.532 -21.397 1.00 66.81 119 VAL A C 1
ATOM 869 O O . VAL A 1 119 ? -2.517 3.638 -22.618 1.00 66.81 119 VAL A O 1
ATOM 872 N N . TRP A 1 120 ? -1.636 2.607 -20.829 1.00 67.19 120 TRP A N 1
ATOM 873 C CA . TRP A 1 120 ? -0.905 1.599 -21.578 1.00 67.19 120 TRP A CA 1
ATOM 874 C C . TRP A 1 120 ? -1.891 0.676 -22.312 1.00 67.19 120 TRP A C 1
ATOM 876 O O . TRP A 1 120 ? -2.681 -0.023 -21.680 1.00 67.19 120 TRP A O 1
ATOM 886 N N . ASN A 1 121 ? -1.866 0.671 -23.648 1.00 71.62 121 ASN A N 1
ATOM 887 C CA . ASN A 1 121 ? -2.696 -0.229 -24.449 1.00 71.62 121 ASN A CA 1
ATOM 888 C C . ASN A 1 121 ? -2.012 -1.603 -24.570 1.00 71.62 121 ASN A C 1
ATOM 890 O O . ASN A 1 121 ? -1.056 -1.772 -25.328 1.00 71.62 121 ASN A O 1
ATOM 894 N N . GLY A 1 122 ? -2.512 -2.590 -23.820 1.00 57.53 122 GLY A N 1
ATOM 895 C CA . GLY A 1 122 ? -1.941 -3.940 -23.737 1.00 57.53 122 GLY A CA 1
ATOM 896 C C . GLY A 1 122 ? -1.969 -4.758 -25.036 1.00 57.53 122 GLY A C 1
ATOM 897 O O . GLY A 1 122 ? -1.297 -5.788 -25.111 1.00 57.53 122 GLY A O 1
ATOM 898 N N . SER A 1 123 ? -2.686 -4.314 -26.077 1.00 58.62 123 SER A N 1
ATOM 899 C CA . SER A 1 123 ? -2.746 -5.027 -27.361 1.00 58.62 123 SER A CA 1
ATOM 900 C C . SER A 1 123 ? -1.436 -4.976 -28.156 1.00 58.62 123 SER A C 1
ATOM 902 O O . SER A 1 123 ? -1.251 -5.778 -29.067 1.00 58.62 123 SER A O 1
ATOM 904 N N . ALA A 1 124 ? -0.524 -4.051 -27.838 1.00 57.31 124 ALA A N 1
ATOM 905 C CA . ALA A 1 124 ? 0.697 -3.845 -28.618 1.00 57.31 124 ALA A CA 1
ATOM 906 C C . ALA A 1 124 ? 1.861 -4.783 -28.239 1.00 57.31 124 ALA A C 1
ATOM 908 O O . ALA A 1 124 ? 2.815 -4.905 -29.003 1.00 57.31 124 ALA A O 1
ATOM 909 N N . THR A 1 125 ? 1.821 -5.440 -27.076 1.00 58.06 125 THR A N 1
ATOM 910 C CA . THR A 1 125 ? 3.035 -6.033 -26.467 1.00 58.06 125 THR A CA 1
ATOM 911 C C . THR A 1 125 ? 2.923 -7.486 -26.041 1.00 58.06 125 THR A C 1
ATOM 913 O O . THR A 1 125 ? 3.919 -8.046 -25.591 1.00 58.06 125 THR A O 1
ATOM 916 N N . SER A 1 126 ? 1.766 -8.132 -26.191 1.00 52.53 126 SER A N 1
ATOM 917 C CA . SER A 1 126 ? 1.636 -9.546 -25.829 1.00 52.53 126 SER A CA 1
ATOM 918 C C . SER A 1 126 ? 1.233 -10.403 -27.031 1.00 52.53 126 SER A C 1
ATOM 920 O O . SER A 1 126 ? 0.038 -10.559 -27.293 1.00 52.53 126 SER A O 1
ATOM 922 N N . PRO A 1 127 ? 2.195 -11.016 -27.753 1.00 58.66 127 PRO A N 1
ATOM 923 C CA . PRO A 1 127 ? 1.878 -12.005 -28.787 1.00 58.66 127 PRO A CA 1
ATOM 924 C C . PRO A 1 127 ? 1.079 -13.195 -28.226 1.00 58.66 127 PRO A C 1
ATOM 926 O O . PRO A 1 127 ? 0.337 -13.838 -28.961 1.00 58.66 127 PRO A O 1
ATOM 929 N N . LEU A 1 128 ? 1.155 -13.453 -26.915 1.00 59.97 128 LEU A N 1
ATOM 930 C CA . LEU A 1 128 ? 0.389 -14.512 -26.253 1.00 59.97 128 LEU A CA 1
ATOM 931 C C . LEU A 1 128 ? -1.110 -14.195 -26.130 1.00 59.97 128 LEU A C 1
ATOM 933 O O . LEU A 1 128 ? -1.922 -15.116 -26.181 1.00 59.97 128 LEU A O 1
ATOM 937 N N . LEU A 1 129 ? -1.499 -12.918 -26.022 1.00 59.47 129 LEU A N 1
ATOM 938 C CA . LEU A 1 129 ? -2.916 -12.537 -25.969 1.00 59.47 129 LEU A CA 1
ATOM 939 C C . LEU A 1 129 ? -3.599 -12.757 -27.328 1.00 59.47 129 LEU A C 1
ATOM 941 O O . LEU A 1 129 ? -4.733 -13.226 -27.381 1.00 59.47 129 LEU A O 1
ATOM 945 N N . ALA A 1 130 ? -2.882 -12.490 -28.424 1.00 61.19 130 ALA A N 1
ATOM 946 C CA . ALA A 1 130 ? -3.358 -12.767 -29.778 1.00 61.19 130 ALA A CA 1
ATOM 947 C C . ALA A 1 130 ? -3.556 -14.275 -30.018 1.00 61.19 130 ALA A C 1
ATOM 949 O O . ALA A 1 130 ? -4.550 -14.672 -30.619 1.00 61.19 130 ALA A O 1
ATOM 950 N N . VAL A 1 131 ? -2.657 -15.120 -29.497 1.00 65.12 131 VAL A N 1
ATOM 951 C CA . VAL A 1 131 ? -2.792 -16.587 -29.574 1.00 65.12 131 VAL A CA 1
ATOM 952 C C . VAL A 1 131 ? -3.967 -17.093 -28.729 1.00 65.12 131 VAL A C 1
ATOM 954 O O . VAL A 1 131 ? -4.709 -17.957 -29.185 1.00 65.12 131 VAL A O 1
ATOM 957 N N . TYR A 1 132 ? -4.188 -16.540 -27.531 1.00 68.38 132 TYR A N 1
ATOM 958 C CA . TYR A 1 132 ? -5.327 -16.919 -26.686 1.00 68.38 132 TYR A CA 1
ATOM 959 C C . TYR A 1 132 ? -6.683 -16.545 -27.304 1.00 68.38 132 TYR A C 1
ATOM 961 O O . TYR A 1 132 ? -7.633 -17.318 -27.204 1.00 68.38 132 TYR A O 1
ATOM 969 N N . LEU A 1 133 ? -6.778 -15.377 -27.947 1.00 66.94 133 LEU A N 1
ATOM 970 C CA . LEU A 1 133 ? -8.019 -14.918 -28.577 1.00 66.94 133 LEU A CA 1
ATOM 971 C C . LEU A 1 133 ? -8.336 -15.677 -29.875 1.00 66.94 133 LEU A C 1
ATOM 973 O O . LEU A 1 133 ? -9.494 -16.012 -30.090 1.00 66.94 133 LEU A O 1
ATOM 977 N N . ASN A 1 134 ? -7.330 -16.022 -30.688 1.00 68.69 134 ASN A N 1
ATOM 978 C CA . ASN A 1 134 ? -7.529 -16.824 -31.908 1.00 68.69 134 ASN A CA 1
ATOM 979 C C . ASN A 1 134 ? -7.784 -18.318 -31.641 1.00 68.69 134 ASN A C 1
ATOM 981 O O . ASN A 1 134 ? -8.238 -19.026 -32.531 1.00 68.69 134 ASN A O 1
ATOM 985 N N . GLY A 1 135 ? -7.475 -18.827 -30.446 1.00 60.78 135 GLY A N 1
ATOM 986 C CA . GLY A 1 135 ? -7.697 -20.232 -30.086 1.00 60.78 135 GLY A CA 1
ATOM 987 C C . GLY A 1 135 ? -9.106 -20.547 -29.575 1.00 60.78 135 GLY A C 1
ATOM 988 O O . GLY A 1 135 ? -9.306 -21.625 -29.017 1.00 60.78 135 GLY A O 1
ATOM 989 N N . ARG A 1 136 ? -10.049 -19.601 -29.673 1.00 59.94 136 ARG A N 1
ATOM 990 C CA . ARG A 1 136 ? -11.394 -19.699 -29.085 1.00 59.94 136 ARG A CA 1
ATOM 991 C C . ARG A 1 136 ? -12.551 -19.761 -30.086 1.00 59.94 136 ARG A C 1
ATOM 993 O O . ARG A 1 136 ? -13.696 -19.761 -29.636 1.00 59.94 136 ARG A O 1
ATOM 1000 N N . GLU A 1 137 ? -12.260 -19.832 -31.381 1.00 50.22 137 GLU A N 1
ATOM 1001 C CA . GLU A 1 137 ? -13.252 -20.065 -32.444 1.00 50.22 137 GLU A CA 1
ATOM 1002 C C . GLU A 1 137 ? -13.365 -21.549 -32.811 1.00 50.22 137 GLU A C 1
ATOM 1004 O O . GLU A 1 137 ? -12.316 -22.236 -32.848 1.00 50.22 137 GLU A O 1
#

Radius of gyration: 26.39 Å; chains: 1; bounding box: 44×68×52 Å

Sequence (137 aa):
MSGTDHPTGDVLQAYRDGELEPSAAAGVAAHCGRCEACRSELSDLERVVRLLTDVRTPELPRPVWPRVRPGQVREPGFRPVFGVTACAIGVVLGILIGPVQFDSEATSAAPAASGTVAVWNGSATSPLLAVYLNGRE

pLDDT: mean 71.73, std 19.11, range [36.28, 98.12]

Foldseek 3Di:
DDPPDQDDLVLLVCLLVVVDDPVSNVVNVVNCVPDVVSVVSSVVVVVVVVVVVPPDDDDDPPDPPPPPPVPPPPPVPPPVPVVPVVVVVVVVVDVVPDDDPPDPDDDPDDDPPPDDDPDDDPVPPDPPVVVVVVVPD

Secondary structure (DSSP, 8-state):
--TTPPPPHHHHHHHHHT-S-HHHHHHHHHHHHH-HHHHHHHHHHHHHHHHHHTS------TTS-TT------------GGGHHHHHHHHHHHHHHH------------------------GGGT-HHHHHHHHTT-